Protein AF-A0A2C9L648-F1 (afdb_monomer)

Structure (mmCIF, N/CA/C/O backbone):
data_AF-A0A2C9L648-F1
#
_entry.id   AF-A0A2C9L648-F1
#
loop_
_atom_site.group_PDB
_atom_site.id
_atom_site.type_symbol
_atom_site.label_atom_id
_atom_site.label_alt_id
_atom_site.label_comp_id
_atom_site.label_asym_id
_atom_site.label_entity_id
_atom_site.label_seq_id
_atom_site.pdbx_PDB_ins_code
_atom_site.Cartn_x
_atom_site.Cartn_y
_atom_site.Cartn_z
_atom_site.occupancy
_atom_site.B_iso_or_equiv
_atom_site.auth_seq_id
_atom_site.auth_comp_id
_atom_site.auth_asym_id
_atom_site.auth_atom_id
_atom_site.pdbx_PDB_model_num
ATOM 1 N N . MET A 1 1 ? 19.829 -19.712 -84.741 1.00 45.19 1 MET A N 1
ATOM 2 C CA . MET A 1 1 ? 20.914 -19.852 -83.742 1.00 45.19 1 MET A CA 1
ATOM 3 C C . MET A 1 1 ? 21.624 -18.508 -83.690 1.00 45.19 1 MET A C 1
ATOM 5 O O . MET A 1 1 ? 22.022 -18.061 -84.748 1.00 45.19 1 MET A O 1
ATOM 9 N N . GLN A 1 2 ? 21.731 -17.742 -82.611 1.00 42.53 2 GLN A N 1
ATOM 10 C CA . GLN A 1 2 ? 21.481 -17.900 -81.177 1.00 42.53 2 GLN A CA 1
ATOM 11 C C . GLN A 1 2 ? 20.857 -16.575 -80.695 1.00 42.53 2 GLN A C 1
ATOM 13 O O . GLN A 1 2 ? 21.211 -15.516 -81.214 1.00 42.53 2 GLN A O 1
ATOM 18 N N . TYR A 1 3 ? 19.920 -16.608 -79.748 1.00 52.19 3 TYR A N 1
ATOM 19 C CA . TYR A 1 3 ? 19.397 -15.376 -79.155 1.00 52.19 3 TYR A CA 1
ATOM 20 C C . TYR A 1 3 ? 20.421 -14.853 -78.137 1.00 52.19 3 TYR A C 1
ATOM 22 O O . TYR A 1 3 ? 20.869 -15.597 -77.266 1.00 52.19 3 TYR A O 1
ATOM 30 N N . LYS A 1 4 ? 20.838 -13.587 -78.269 1.00 56.34 4 LYS A N 1
ATOM 31 C CA . LYS A 1 4 ? 21.682 -12.921 -77.270 1.00 56.34 4 LYS A CA 1
ATOM 32 C C . LYS A 1 4 ? 20.805 -12.580 -76.072 1.00 56.34 4 LYS A C 1
ATOM 34 O O . LYS A 1 4 ? 19.940 -11.714 -76.170 1.00 56.34 4 LYS A O 1
ATOM 39 N N . ILE A 1 5 ? 21.026 -13.268 -74.960 1.00 62.44 5 ILE A N 1
ATOM 40 C CA . ILE A 1 5 ? 20.463 -12.884 -73.668 1.00 62.44 5 ILE A CA 1
ATOM 41 C C . ILE A 1 5 ? 21.224 -11.630 -73.238 1.00 62.44 5 ILE A C 1
ATOM 43 O O . ILE A 1 5 ? 22.351 -11.717 -72.762 1.00 62.44 5 ILE A O 1
ATOM 47 N N . VAL A 1 6 ? 20.639 -10.457 -73.477 1.00 60.38 6 VAL A N 1
ATOM 48 C CA . VAL A 1 6 ? 21.091 -9.201 -72.869 1.00 60.38 6 VAL A CA 1
ATOM 49 C C . VAL A 1 6 ? 20.413 -9.119 -71.508 1.00 60.38 6 VAL A C 1
ATOM 51 O O . VAL A 1 6 ? 19.406 -8.445 -71.327 1.00 60.38 6 VAL A O 1
ATOM 54 N N . GLY A 1 7 ? 20.912 -9.933 -70.587 1.00 60.41 7 GLY A N 1
ATOM 55 C CA . GLY A 1 7 ? 20.688 -9.773 -69.163 1.00 60.41 7 GLY A CA 1
ATOM 56 C C . GLY A 1 7 ? 22.034 -9.394 -68.587 1.00 60.41 7 GLY A C 1
ATOM 57 O O . GLY A 1 7 ? 22.975 -10.177 -68.697 1.00 60.41 7 GLY A O 1
ATOM 58 N N . ASP A 1 8 ? 22.131 -8.176 -68.075 1.00 55.84 8 ASP A N 1
ATOM 59 C CA . ASP A 1 8 ? 23.289 -7.701 -67.336 1.00 55.84 8 ASP A CA 1
ATOM 60 C C . ASP A 1 8 ? 23.486 -8.618 -66.118 1.00 55.84 8 ASP A C 1
ATOM 62 O O . ASP A 1 8 ? 22.745 -8.545 -65.138 1.00 55.84 8 ASP A O 1
ATOM 66 N N . LEU A 1 9 ? 24.408 -9.579 -66.235 1.00 55.53 9 LEU A N 1
ATOM 67 C CA . LEU A 1 9 ? 24.751 -10.512 -65.158 1.00 55.53 9 LEU A CA 1
ATOM 68 C C . LEU A 1 9 ? 25.479 -9.805 -64.003 1.00 55.53 9 LEU A C 1
ATOM 70 O O . LEU A 1 9 ? 25.603 -10.397 -62.933 1.00 55.53 9 LEU A O 1
ATOM 74 N N . ASP A 1 10 ? 25.890 -8.547 -64.190 1.00 50.50 10 ASP A N 1
ATOM 75 C CA . ASP A 1 10 ? 26.553 -7.738 -63.165 1.00 50.50 10 ASP A CA 1
ATOM 76 C C . ASP A 1 10 ? 25.562 -7.076 -62.190 1.00 50.50 10 ASP A C 1
ATOM 78 O O . ASP A 1 10 ? 25.972 -6.460 -61.209 1.00 50.50 10 ASP A O 1
ATOM 82 N N . ALA A 1 11 ? 24.252 -7.255 -62.401 1.00 51.22 11 ALA A N 1
ATOM 83 C CA . ALA A 1 11 ? 23.207 -6.849 -61.461 1.00 51.22 11 ALA A CA 1
ATOM 84 C C . ALA A 1 11 ? 22.718 -7.999 -60.563 1.00 51.22 11 ALA A C 1
ATOM 86 O O . ALA A 1 11 ? 21.668 -7.880 -59.924 1.00 51.22 11 ALA A O 1
ATOM 87 N N . LEU A 1 12 ? 23.439 -9.129 -60.503 1.00 58.22 12 LEU A N 1
ATOM 88 C CA . LEU A 1 12 ? 23.219 -10.066 -59.408 1.00 58.22 12 LEU A CA 1
ATOM 89 C C . LEU A 1 12 ? 23.712 -9.368 -58.141 1.00 58.22 12 LEU A C 1
ATOM 91 O O . LEU A 1 12 ? 24.908 -9.137 -57.993 1.00 58.22 12 LEU A O 1
ATOM 95 N N . ASP A 1 13 ? 22.765 -8.996 -57.286 1.00 62.22 13 ASP A N 1
ATOM 96 C CA . ASP A 1 13 ? 22.934 -8.373 -55.973 1.00 62.22 13 ASP A CA 1
ATOM 97 C C . ASP A 1 13 ? 23.821 -9.251 -55.067 1.00 62.22 13 ASP A C 1
ATOM 99 O O . ASP A 1 13 ? 23.363 -9.975 -54.187 1.00 62.22 13 ASP A O 1
ATOM 103 N N . TYR A 1 14 ? 25.121 -9.252 -55.357 1.00 59.81 14 TYR A N 1
ATOM 104 C CA . TYR A 1 14 ? 26.193 -9.909 -54.621 1.00 59.81 14 TYR A CA 1
ATOM 105 C C . TYR A 1 14 ? 26.720 -8.920 -53.582 1.00 59.81 14 TYR A C 1
ATOM 107 O O . TYR A 1 14 ? 27.920 -8.687 -53.457 1.00 59.81 14 TYR A O 1
ATOM 115 N N . THR A 1 15 ? 25.818 -8.326 -52.800 1.00 62.84 15 THR A N 1
ATOM 116 C CA . THR A 1 15 ? 26.234 -7.923 -51.459 1.00 62.84 15 THR A CA 1
ATOM 117 C C . THR A 1 15 ? 26.693 -9.211 -50.765 1.00 62.84 15 THR A C 1
ATOM 119 O O . THR A 1 15 ? 25.945 -10.196 -50.748 1.00 62.84 15 THR A O 1
ATOM 122 N N . PRO A 1 16 ? 27.951 -9.305 -50.289 1.00 80.50 16 PRO A N 1
ATOM 123 C CA . PRO A 1 16 ? 28.426 -10.525 -49.662 1.00 80.50 16 PRO A CA 1
ATOM 124 C C . PRO A 1 16 ? 27.475 -10.858 -48.517 1.00 80.50 16 PRO A C 1
ATOM 126 O O . PRO A 1 16 ? 27.257 -10.042 -47.626 1.00 80.50 16 PRO A O 1
ATOM 129 N N . VAL A 1 17 ? 26.890 -12.057 -48.541 1.00 76.19 17 VAL A N 1
ATOM 130 C CA . VAL A 1 17 ? 25.938 -12.535 -47.521 1.00 76.19 17 VAL A CA 1
ATOM 131 C C . VAL A 1 17 ? 26.492 -12.339 -46.103 1.00 76.19 17 VAL A C 1
ATOM 133 O O . VAL A 1 17 ? 25.737 -12.123 -45.156 1.00 76.19 17 VAL A O 1
ATOM 136 N N . GLU A 1 18 ? 27.818 -12.333 -45.967 1.00 78.81 18 GLU A N 1
ATOM 137 C CA . GLU A 1 18 ? 28.503 -12.072 -44.708 1.00 78.81 18 GLU A CA 1
ATOM 138 C C . GLU A 1 18 ? 28.477 -10.611 -44.252 1.00 78.81 18 GLU A C 1
ATOM 140 O O . GLU A 1 18 ? 28.406 -10.378 -43.050 1.00 78.81 18 GLU A O 1
ATOM 145 N N . GLU A 1 19 ? 28.443 -9.631 -45.155 1.00 81.75 19 GLU A N 1
ATOM 146 C CA . GLU A 1 19 ? 28.251 -8.219 -44.797 1.00 81.75 19 GLU A CA 1
ATOM 147 C C . GLU A 1 19 ? 26.819 -7.969 -44.307 1.00 81.75 19 GLU A C 1
ATOM 149 O O . GLU A 1 19 ? 26.620 -7.375 -43.247 1.00 81.75 19 GLU A O 1
ATOM 154 N N . MET A 1 20 ? 25.816 -8.511 -45.009 1.00 81.12 20 MET A N 1
ATOM 155 C CA . MET A 1 20 ? 24.406 -8.452 -44.590 1.00 81.12 20 MET A CA 1
ATOM 156 C C . MET A 1 20 ? 24.191 -9.133 -43.234 1.00 81.12 20 MET A C 1
ATOM 158 O O . MET A 1 20 ? 23.509 -8.607 -42.351 1.00 81.12 20 MET A O 1
ATOM 162 N N . ARG A 1 21 ? 24.819 -10.296 -43.030 1.00 81.69 21 ARG A N 1
ATOM 163 C CA . ARG A 1 21 ? 24.786 -11.014 -41.756 1.00 81.69 21 ARG A CA 1
ATOM 164 C C 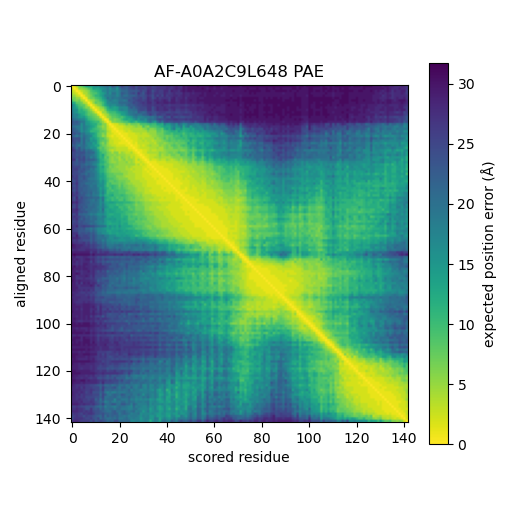. ARG A 1 21 ? 25.476 -10.229 -40.642 1.00 81.69 21 ARG A C 1
ATOM 166 O O . ARG A 1 21 ? 24.950 -10.200 -39.533 1.00 81.69 21 ARG A O 1
ATOM 173 N N . GLN A 1 22 ? 26.615 -9.591 -40.903 1.00 85.44 22 GLN A N 1
ATOM 174 C CA . GLN A 1 22 ? 27.298 -8.752 -39.913 1.00 85.44 22 GLN A CA 1
ATOM 175 C C . GLN A 1 22 ? 26.467 -7.523 -39.536 1.00 85.44 22 GLN A C 1
ATOM 177 O O . GLN A 1 22 ? 26.338 -7.232 -38.348 1.00 85.44 22 GLN A O 1
ATOM 182 N N . ALA A 1 23 ? 25.842 -6.858 -40.510 1.00 84.38 23 ALA A N 1
ATOM 183 C CA . ALA A 1 23 ? 24.945 -5.732 -40.261 1.00 84.38 23 ALA A CA 1
ATOM 184 C C . ALA A 1 23 ? 23.727 -6.146 -39.415 1.00 84.38 23 ALA A C 1
ATOM 186 O O . ALA A 1 23 ? 23.411 -5.491 -38.421 1.00 84.38 23 ALA A O 1
ATOM 187 N N . ALA A 1 24 ? 23.096 -7.280 -39.742 1.00 86.44 24 ALA A N 1
ATOM 188 C CA . ALA A 1 24 ? 21.974 -7.817 -38.974 1.00 86.44 24 ALA A CA 1
ATOM 189 C C . ALA A 1 24 ? 22.381 -8.225 -37.546 1.00 86.44 24 ALA A C 1
ATOM 191 O O . ALA A 1 24 ? 21.671 -7.924 -36.587 1.00 86.44 24 ALA A O 1
ATOM 192 N N . ILE A 1 25 ? 23.538 -8.877 -37.382 1.00 86.62 25 ILE A N 1
ATOM 193 C CA . ILE A 1 25 ? 24.070 -9.243 -36.061 1.00 86.62 25 ILE A CA 1
ATOM 194 C C . ILE A 1 25 ? 24.357 -7.992 -35.232 1.00 86.62 25 ILE A C 1
ATOM 196 O O . ILE A 1 25 ? 24.041 -7.987 -34.048 1.00 86.62 25 ILE A O 1
ATOM 200 N N . HIS A 1 26 ? 24.907 -6.942 -35.843 1.00 86.00 26 HIS A N 1
ATOM 201 C CA . HIS A 1 26 ? 25.213 -5.687 -35.161 1.00 86.00 26 HIS A CA 1
ATOM 202 C C . HIS A 1 26 ? 23.946 -4.961 -34.677 1.00 86.00 26 HIS A C 1
ATOM 204 O O . HIS A 1 26 ? 23.892 -4.467 -33.549 1.00 86.00 26 HIS A O 1
ATOM 210 N N . GLU A 1 27 ? 22.892 -4.923 -35.497 1.00 82.75 27 GLU A N 1
ATOM 211 C CA . GLU A 1 27 ? 21.615 -4.326 -35.090 1.00 82.75 27 GLU A CA 1
ATOM 212 C C . GLU A 1 27 ? 20.949 -5.127 -33.958 1.00 82.75 27 GLU A C 1
ATOM 214 O O . GLU A 1 27 ? 20.426 -4.556 -32.997 1.00 82.75 27 GLU A O 1
ATOM 219 N N . VAL A 1 28 ? 21.003 -6.460 -34.036 1.00 86.44 28 VAL A N 1
ATOM 220 C CA . VAL A 1 28 ? 20.479 -7.339 -32.984 1.00 86.44 28 VAL A CA 1
ATOM 221 C C . VAL A 1 28 ? 21.304 -7.210 -31.702 1.00 86.44 28 VAL A C 1
ATOM 223 O O . VAL A 1 28 ? 20.714 -7.129 -30.624 1.00 86.44 28 VAL A O 1
ATOM 226 N N . SER A 1 29 ? 22.638 -7.131 -31.787 1.00 80.75 29 SER A N 1
ATOM 227 C CA . SER A 1 29 ? 23.506 -7.027 -30.610 1.00 80.75 29 SER A CA 1
ATOM 228 C C . SER A 1 29 ? 23.256 -5.739 -29.831 1.00 80.75 29 SER A C 1
ATOM 230 O O . SER A 1 29 ? 23.065 -5.798 -28.617 1.00 80.75 29 SER A O 1
ATOM 232 N N . ALA A 1 30 ? 23.134 -4.605 -30.529 1.00 79.81 30 ALA A N 1
ATOM 233 C CA . ALA A 1 30 ? 22.840 -3.315 -29.906 1.00 79.81 30 ALA A CA 1
ATOM 234 C C . ALA A 1 30 ? 21.525 -3.348 -29.104 1.00 79.81 30 ALA A C 1
ATOM 236 O O . ALA A 1 30 ? 21.485 -2.939 -27.942 1.00 79.81 30 ALA A O 1
ATOM 237 N N . LYS A 1 31 ? 20.462 -3.931 -29.676 1.00 80.94 31 LYS A N 1
ATOM 238 C CA . LYS A 1 31 ? 19.171 -4.101 -28.987 1.00 80.94 31 LYS A CA 1
ATOM 239 C C . LYS A 1 31 ? 19.267 -5.083 -27.813 1.00 80.94 31 LYS A C 1
ATOM 241 O O . LYS A 1 31 ? 18.619 -4.884 -26.787 1.00 80.94 31 LYS A O 1
ATOM 246 N N . THR A 1 32 ? 20.073 -6.141 -27.920 1.00 85.00 32 THR A N 1
ATOM 247 C CA . THR A 1 32 ? 20.249 -7.096 -26.812 1.00 85.00 32 THR A CA 1
ATOM 248 C C . THR A 1 32 ? 21.059 -6.542 -25.643 1.00 85.00 32 THR A C 1
ATOM 250 O O . THR A 1 32 ? 20.768 -6.895 -24.499 1.00 85.00 32 THR A O 1
ATOM 253 N N . ASP A 1 33 ? 22.039 -5.674 -25.892 1.00 84.00 33 ASP A N 1
ATOM 254 C CA . ASP A 1 33 ? 22.864 -5.069 -24.839 1.00 84.00 33 ASP A CA 1
ATOM 255 C C . ASP A 1 33 ? 22.061 -4.078 -23.997 1.00 84.00 33 ASP A C 1
ATOM 257 O O . ASP A 1 33 ? 22.127 -4.094 -22.765 1.00 84.00 33 ASP A O 1
ATOM 261 N N . LEU A 1 34 ? 21.207 -3.305 -24.660 1.00 78.38 34 LEU A N 1
ATOM 262 C CA . LEU A 1 34 ? 20.205 -2.448 -24.044 1.00 78.38 34 LEU A CA 1
ATOM 263 C C . LEU A 1 34 ? 19.274 -3.256 -23.128 1.00 78.38 34 LEU A C 1
ATOM 265 O O . LEU A 1 34 ? 19.151 -2.968 -21.935 1.00 78.38 34 LEU A O 1
ATOM 269 N N . LEU A 1 35 ? 18.679 -4.340 -23.639 1.00 79.12 35 LEU A N 1
ATOM 270 C CA . LEU A 1 35 ? 17.812 -5.204 -22.832 1.00 79.12 35 LEU A CA 1
ATOM 271 C C . LEU A 1 35 ? 18.551 -5.777 -21.616 1.00 79.12 35 LEU A C 1
ATOM 273 O O . LEU A 1 35 ? 17.999 -5.800 -20.515 1.00 79.12 35 LEU A O 1
ATOM 277 N N . ARG A 1 36 ? 19.808 -6.204 -21.777 1.00 82.44 36 ARG A N 1
ATOM 278 C CA . ARG A 1 36 ? 20.640 -6.687 -20.662 1.00 82.44 36 ARG A CA 1
ATOM 279 C C . ARG A 1 36 ? 20.866 -5.607 -19.608 1.00 82.44 36 ARG A C 1
ATOM 281 O O . ARG A 1 36 ? 20.768 -5.901 -18.415 1.00 82.44 36 ARG A O 1
ATOM 288 N N . PHE A 1 37 ? 21.130 -4.372 -20.026 1.00 81.62 37 PHE A N 1
ATOM 289 C CA . PHE A 1 37 ? 21.279 -3.238 -19.121 1.00 81.62 37 PHE A CA 1
ATOM 290 C C . PHE A 1 37 ? 19.984 -2.960 -18.343 1.00 81.62 37 PHE A C 1
ATOM 292 O O . PHE A 1 37 ? 20.018 -2.864 -17.114 1.00 81.62 37 PHE A O 1
ATOM 299 N N . LEU A 1 38 ? 18.829 -2.946 -19.016 1.00 73.94 38 LEU A N 1
ATOM 300 C CA . LEU A 1 38 ? 17.525 -2.764 -18.368 1.00 73.94 38 LEU A CA 1
ATOM 301 C C . LEU A 1 38 ? 17.213 -3.868 -17.360 1.00 73.94 38 LEU A C 1
ATOM 303 O O . LEU A 1 38 ? 16.809 -3.580 -16.233 1.00 73.94 38 LEU A O 1
ATOM 307 N N . PHE A 1 39 ? 17.429 -5.131 -17.730 1.00 79.00 39 PHE A N 1
ATOM 308 C CA . PHE A 1 39 ? 17.227 -6.256 -16.817 1.00 79.00 39 PHE A CA 1
ATOM 309 C C . PHE A 1 39 ? 18.134 -6.161 -15.585 1.00 79.00 39 PHE A C 1
ATOM 311 O O . PHE A 1 39 ? 17.676 -6.427 -14.472 1.00 79.00 39 PHE A O 1
ATOM 318 N N . SER A 1 40 ? 19.385 -5.728 -15.761 1.00 77.06 40 SER A N 1
ATOM 319 C CA . SER A 1 40 ? 20.320 -5.489 -14.656 1.00 77.06 40 SER A CA 1
ATOM 320 C C . SER A 1 40 ? 19.816 -4.390 -13.711 1.00 77.06 40 SER A C 1
ATOM 322 O O . SER A 1 40 ? 19.744 -4.593 -12.495 1.00 77.06 40 SER A O 1
ATOM 324 N N . LEU A 1 41 ? 19.356 -3.260 -14.262 1.00 77.19 41 LEU A N 1
ATOM 325 C CA . LEU A 1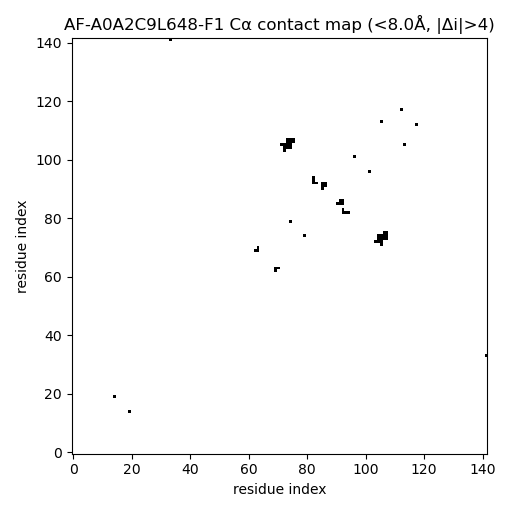 41 ? 18.770 -2.175 -13.473 1.00 77.19 41 LEU A CA 1
ATOM 326 C C . LEU A 1 41 ? 17.522 -2.631 -12.713 1.00 77.19 41 LEU A C 1
ATOM 328 O O . LEU A 1 41 ? 17.401 -2.374 -11.514 1.00 77.19 41 LEU A O 1
ATOM 332 N N . VAL A 1 42 ? 16.607 -3.342 -13.375 1.00 74.81 42 VAL A N 1
ATOM 333 C CA . VAL A 1 42 ? 15.389 -3.869 -12.747 1.00 74.81 42 VAL A CA 1
ATOM 334 C C . VAL A 1 42 ? 15.733 -4.837 -11.615 1.00 74.81 42 VAL A C 1
ATOM 336 O O . VAL A 1 42 ? 15.148 -4.730 -10.536 1.00 74.81 42 VAL A O 1
ATOM 339 N N . ALA A 1 43 ? 16.702 -5.735 -11.809 1.00 78.31 43 ALA A N 1
ATOM 340 C CA . ALA A 1 43 ? 17.141 -6.670 -10.775 1.00 78.31 43 ALA A CA 1
ATOM 341 C C . ALA A 1 43 ? 17.711 -5.944 -9.542 1.00 78.31 43 ALA A C 1
ATOM 343 O O . ALA A 1 43 ? 17.365 -6.270 -8.399 1.00 78.31 43 ALA A O 1
ATOM 344 N N . GLN A 1 44 ? 18.522 -4.906 -9.753 1.00 77.88 44 GLN A N 1
ATOM 345 C CA . GLN A 1 44 ? 19.090 -4.108 -8.667 1.00 77.88 44 GLN A CA 1
ATOM 346 C C . GLN A 1 44 ? 17.994 -3.344 -7.909 1.00 77.88 44 GLN A C 1
ATOM 348 O O . GLN A 1 44 ? 17.909 -3.396 -6.681 1.00 77.88 44 GLN A O 1
ATOM 353 N N . ILE A 1 45 ? 17.083 -2.713 -8.646 1.00 75.81 45 ILE A N 1
ATOM 354 C CA . ILE A 1 45 ? 15.910 -2.003 -8.128 1.00 75.81 45 ILE A CA 1
ATOM 355 C C . ILE A 1 45 ? 15.002 -2.937 -7.309 1.00 75.81 45 ILE A C 1
ATOM 357 O O . ILE A 1 45 ? 14.515 -2.546 -6.243 1.00 75.81 45 ILE A O 1
ATOM 361 N N . LEU A 1 46 ? 14.772 -4.163 -7.784 1.00 71.56 46 LEU A N 1
ATOM 362 C CA . LEU A 1 46 ? 13.964 -5.175 -7.104 1.00 71.56 46 LEU A CA 1
ATOM 363 C C . LEU A 1 46 ? 14.611 -5.615 -5.787 1.00 71.56 46 LEU A C 1
ATOM 365 O O . LEU A 1 46 ? 13.919 -5.735 -4.778 1.00 71.56 46 LEU A O 1
ATOM 369 N N . THR A 1 47 ? 15.935 -5.764 -5.771 1.00 78.81 47 THR A N 1
ATOM 370 C CA . THR A 1 47 ? 16.695 -6.113 -4.561 1.00 78.81 47 THR A CA 1
ATOM 371 C C . THR A 1 47 ? 16.515 -5.058 -3.464 1.00 78.81 47 THR A C 1
ATOM 373 O O . THR A 1 47 ? 16.230 -5.389 -2.314 1.00 78.81 47 THR A O 1
ATOM 376 N N . PHE A 1 48 ? 16.578 -3.769 -3.810 1.00 75.88 48 PHE A N 1
ATOM 377 C CA . PHE A 1 48 ? 16.310 -2.698 -2.843 1.00 75.88 48 PHE A CA 1
ATOM 378 C C . PHE A 1 48 ? 14.858 -2.689 -2.354 1.00 75.88 48 PHE A C 1
ATOM 380 O O . PHE A 1 48 ? 14.601 -2.454 -1.174 1.00 75.88 48 PHE A O 1
ATOM 387 N N . VAL A 1 49 ? 13.894 -2.961 -3.238 1.00 77.44 49 VAL A N 1
ATOM 388 C CA . VAL A 1 49 ? 12.468 -3.029 -2.867 1.00 77.44 49 VAL A CA 1
ATOM 389 C C . VAL A 1 49 ? 12.224 -4.153 -1.888 1.00 77.44 49 VAL A C 1
ATOM 391 O O . VAL A 1 49 ? 11.528 -3.940 -0.902 1.00 77.44 49 VAL A O 1
ATOM 394 N N . PHE A 1 50 ? 12.818 -5.318 -2.141 1.00 79.19 50 PHE A N 1
ATOM 395 C CA . PHE A 1 50 ? 12.745 -6.460 -1.248 1.00 79.19 50 PHE A CA 1
ATOM 396 C C . PHE A 1 50 ? 13.166 -6.046 0.167 1.00 79.19 50 PHE A C 1
ATOM 398 O O . PHE A 1 50 ? 12.372 -6.151 1.097 1.00 79.19 50 PHE A O 1
ATOM 405 N N . LEU A 1 51 ? 14.340 -5.429 0.326 1.00 83.31 51 LEU A N 1
ATOM 406 C CA . LEU A 1 51 ? 14.808 -4.957 1.635 1.00 83.31 51 LEU A CA 1
ATOM 407 C C . LEU A 1 51 ? 13.860 -3.934 2.287 1.00 83.31 51 LEU A C 1
ATOM 409 O O . LEU A 1 51 ? 13.594 -4.011 3.488 1.00 83.31 51 LEU A O 1
ATOM 413 N N . LEU A 1 52 ? 13.310 -2.995 1.511 1.00 76.75 52 LEU A N 1
ATOM 414 C CA . LEU A 1 52 ? 12.355 -2.007 2.022 1.00 76.75 52 LEU A CA 1
ATOM 415 C C . LEU A 1 52 ? 11.041 -2.641 2.487 1.00 76.75 52 LEU A C 1
ATOM 417 O O . LEU A 1 52 ? 10.499 -2.226 3.512 1.00 76.75 52 LEU A O 1
ATOM 421 N N . VAL A 1 53 ? 10.540 -3.644 1.764 1.00 80.38 53 VAL A N 1
ATOM 422 C CA . VAL A 1 53 ? 9.338 -4.394 2.146 1.00 80.38 53 VAL A CA 1
ATOM 423 C C . VAL A 1 53 ? 9.576 -5.125 3.463 1.00 80.38 53 VAL A C 1
ATOM 425 O O . VAL A 1 53 ? 8.763 -4.993 4.375 1.00 80.38 53 VAL A O 1
ATOM 428 N N . PHE A 1 54 ? 10.712 -5.812 3.611 1.00 84.56 54 PHE A N 1
ATOM 429 C CA . PHE A 1 54 ? 11.068 -6.490 4.861 1.00 84.56 54 PHE A CA 1
ATOM 430 C C . PHE A 1 54 ? 11.181 -5.519 6.036 1.00 84.56 54 PHE A C 1
ATOM 432 O O . PHE A 1 54 ? 10.615 -5.771 7.100 1.00 84.56 54 PHE A O 1
ATOM 439 N N . LYS A 1 55 ? 11.838 -4.371 5.837 1.00 85.31 55 LYS A N 1
ATOM 440 C CA . LYS A 1 55 ? 11.910 -3.323 6.861 1.00 85.31 55 LYS A CA 1
ATOM 441 C C . LYS A 1 55 ? 10.517 -2.818 7.243 1.00 85.31 55 LYS A C 1
ATOM 443 O O . LYS A 1 55 ? 10.214 -2.696 8.425 1.00 85.31 55 LYS A O 1
ATOM 448 N N . SER A 1 56 ? 9.664 -2.546 6.257 1.00 79.31 56 SER A N 1
ATOM 449 C CA . SER A 1 56 ? 8.297 -2.079 6.499 1.00 79.31 56 SER A CA 1
ATOM 450 C C . SER A 1 56 ? 7.465 -3.114 7.255 1.00 79.31 56 SER A C 1
ATOM 452 O O . SER A 1 56 ? 6.713 -2.747 8.155 1.00 79.31 56 SER A O 1
ATOM 454 N N . ALA A 1 57 ? 7.602 -4.397 6.914 1.00 82.31 57 ALA A N 1
ATOM 455 C CA . ALA A 1 57 ? 6.915 -5.488 7.595 1.00 82.31 57 ALA A CA 1
ATOM 456 C C . ALA A 1 57 ? 7.373 -5.617 9.055 1.00 82.31 57 ALA A C 1
ATOM 458 O O . ALA A 1 57 ? 6.540 -5.741 9.951 1.00 82.31 57 ALA A O 1
ATOM 459 N N . TYR A 1 58 ? 8.681 -5.515 9.307 1.00 91.06 58 TYR A N 1
ATOM 460 C CA . TYR A 1 58 ? 9.231 -5.515 10.661 1.00 91.06 58 TYR A CA 1
ATOM 461 C C . TYR A 1 58 ? 8.731 -4.323 11.486 1.00 91.06 58 TYR A C 1
ATOM 463 O O . TYR A 1 58 ? 8.251 -4.500 12.604 1.00 91.06 58 TYR A O 1
ATOM 471 N N . ASP A 1 59 ? 8.783 -3.113 10.922 1.00 85.88 59 ASP A N 1
ATOM 472 C CA . ASP A 1 59 ? 8.311 -1.900 11.594 1.00 85.88 59 ASP A CA 1
ATOM 473 C C . ASP A 1 59 ? 6.806 -1.979 11.907 1.00 85.88 59 ASP A C 1
ATOM 475 O O . ASP A 1 59 ? 6.379 -1.558 12.984 1.00 85.88 59 ASP A O 1
ATOM 479 N N . TYR A 1 60 ? 6.003 -2.537 10.994 1.00 84.44 60 TYR A N 1
ATOM 480 C CA . TYR A 1 60 ? 4.576 -2.782 11.213 1.00 84.44 60 TYR A CA 1
ATOM 481 C C . TYR A 1 60 ? 4.346 -3.792 12.340 1.00 84.44 60 TYR A C 1
ATOM 483 O O . TYR A 1 60 ? 3.597 -3.508 13.271 1.00 84.44 60 TYR A O 1
ATOM 491 N N . ASN A 1 61 ? 5.023 -4.944 12.300 1.00 86.06 61 ASN A N 1
ATOM 492 C CA . ASN A 1 61 ? 4.879 -5.983 13.317 1.00 86.06 61 ASN A CA 1
ATOM 493 C C . ASN A 1 61 ? 5.293 -5.482 14.707 1.00 86.06 61 ASN A C 1
ATOM 495 O O . ASN A 1 61 ? 4.575 -5.693 15.681 1.00 86.06 61 ASN A O 1
ATOM 499 N N . LYS A 1 62 ? 6.403 -4.740 14.792 1.00 89.06 62 LYS A N 1
ATOM 500 C CA . LYS A 1 62 ? 6.840 -4.119 16.041 1.00 89.06 62 LYS A CA 1
ATOM 501 C C . LYS A 1 62 ? 5.754 -3.208 16.605 1.00 89.06 62 LYS A C 1
ATOM 503 O O . LYS A 1 62 ? 5.398 -3.354 17.768 1.00 89.06 62 LYS A O 1
ATOM 508 N N . LYS A 1 63 ? 5.202 -2.307 15.787 1.00 82.19 63 LYS A N 1
ATOM 509 C CA . LYS A 1 63 ? 4.136 -1.397 16.226 1.00 82.19 63 LYS A CA 1
ATOM 510 C C . LYS A 1 63 ? 2.876 -2.144 16.656 1.00 82.19 63 LYS A C 1
ATOM 512 O O . LYS A 1 63 ? 2.325 -1.803 17.693 1.00 82.19 63 LYS A O 1
ATOM 517 N N . TYR A 1 64 ? 2.494 -3.193 15.930 1.00 80.44 64 TYR A N 1
ATOM 518 C CA . TYR A 1 64 ? 1.368 -4.061 16.279 1.00 80.44 64 TYR A CA 1
ATOM 519 C C . TYR A 1 64 ? 1.516 -4.691 17.669 1.00 80.44 64 TYR A C 1
ATOM 521 O O . TYR A 1 64 ? 0.535 -4.825 18.394 1.00 80.44 64 TYR A O 1
ATOM 529 N N . LEU A 1 65 ? 2.737 -5.065 18.057 1.00 84.31 65 LEU A N 1
ATOM 530 C CA . LEU A 1 65 ? 3.005 -5.675 19.360 1.00 84.31 65 LEU A CA 1
ATOM 531 C C . LEU A 1 65 ? 3.196 -4.652 20.488 1.00 84.31 65 LEU A C 1
ATOM 533 O O . LEU A 1 65 ? 2.926 -4.971 21.643 1.00 84.31 65 LEU A O 1
ATOM 537 N N . THR A 1 66 ? 3.688 -3.448 20.185 1.00 87.06 66 THR A N 1
ATOM 538 C CA . THR A 1 66 ? 4.036 -2.451 21.213 1.00 87.06 66 THR A CA 1
ATOM 539 C C . THR A 1 66 ? 2.955 -1.409 21.471 1.00 87.06 66 THR A C 1
ATOM 541 O O . THR A 1 66 ? 2.907 -0.855 22.566 1.00 87.06 66 THR A O 1
ATOM 544 N N . ASP A 1 67 ? 2.125 -1.093 20.478 1.00 83.06 67 ASP A N 1
ATOM 545 C CA . ASP A 1 67 ? 1.121 -0.036 20.573 1.00 83.06 67 ASP A CA 1
ATOM 546 C C . ASP A 1 67 ? -0.290 -0.636 20.526 1.00 83.06 67 ASP A C 1
ATOM 548 O O . ASP A 1 67 ? -0.769 -1.107 19.499 1.00 83.06 67 ASP A O 1
ATOM 552 N N . LEU A 1 68 ? -0.972 -0.591 21.672 1.00 71.94 68 LEU A N 1
ATOM 553 C CA . LEU A 1 68 ? -2.347 -1.070 21.839 1.00 71.94 68 LEU A CA 1
ATOM 554 C C . LEU A 1 68 ? -3.362 -0.311 20.968 1.00 71.94 68 LEU A C 1
ATOM 556 O O . LEU A 1 68 ? -4.434 -0.840 20.685 1.00 71.94 68 LEU A O 1
ATOM 560 N N . ASN A 1 69 ? -3.050 0.920 20.553 1.00 71.81 69 ASN A N 1
ATOM 561 C CA . ASN A 1 69 ? -3.898 1.714 19.664 1.00 71.81 69 ASN A CA 1
ATOM 562 C C . ASN A 1 69 ? -3.547 1.532 18.180 1.00 71.81 69 ASN A C 1
ATOM 564 O O . ASN A 1 69 ? -4.186 2.155 17.330 1.00 71.81 69 ASN A O 1
ATOM 568 N N . PHE A 1 70 ? -2.556 0.702 17.851 1.00 65.62 70 PHE A N 1
ATOM 569 C CA . PHE A 1 70 ? -2.107 0.488 16.482 1.00 65.62 70 PHE A CA 1
ATOM 570 C C . PHE A 1 70 ? -3.089 -0.395 15.707 1.00 65.62 70 PHE A C 1
ATOM 572 O O . PHE A 1 70 ? -3.210 -1.578 16.002 1.00 65.62 70 PHE A O 1
ATOM 579 N N . ASP A 1 71 ? -3.802 0.204 14.745 1.00 65.50 71 ASP A N 1
ATOM 580 C CA . ASP A 1 71 ? -4.638 -0.399 13.678 1.00 65.50 71 ASP A CA 1
ATOM 581 C C . ASP A 1 71 ? -5.603 -1.551 14.063 1.00 65.50 71 ASP A C 1
ATOM 583 O O . ASP A 1 71 ? -6.151 -2.233 13.203 1.00 65.50 71 ASP A O 1
ATOM 587 N N . ASN A 1 72 ? -5.860 -1.755 15.361 1.00 60.75 72 ASN A N 1
ATOM 588 C CA . ASN A 1 72 ? -6.562 -2.925 15.901 1.00 60.75 72 ASN A CA 1
ATOM 589 C C . ASN A 1 72 ? -7.831 -2.585 16.687 1.00 60.75 72 ASN A C 1
ATOM 591 O O . ASN A 1 72 ? -8.206 -3.275 17.637 1.00 60.75 72 ASN A O 1
ATOM 595 N N . LYS A 1 73 ? -8.530 -1.519 16.307 1.00 68.94 73 LYS A N 1
ATOM 596 C CA . LYS A 1 73 ? -9.819 -1.167 16.914 1.00 68.94 73 LYS A CA 1
ATOM 597 C C . LYS A 1 73 ? -10.956 -1.854 16.152 1.00 68.94 73 LYS A C 1
ATOM 599 O O . LYS A 1 73 ? -11.708 -1.207 15.427 1.00 68.94 73 LYS A O 1
ATOM 604 N N . TYR A 1 74 ? -11.067 -3.176 16.307 1.00 68.56 74 TYR A N 1
ATOM 605 C CA . TYR A 1 74 ? -12.105 -3.981 15.654 1.00 68.56 74 TYR A CA 1
ATOM 606 C C . TYR A 1 74 ? -13.302 -4.227 16.571 1.00 68.56 74 TYR A C 1
ATOM 608 O O . TYR A 1 74 ? -13.160 -4.728 17.687 1.00 68.56 74 TYR A O 1
ATOM 616 N N . ILE A 1 75 ? -14.5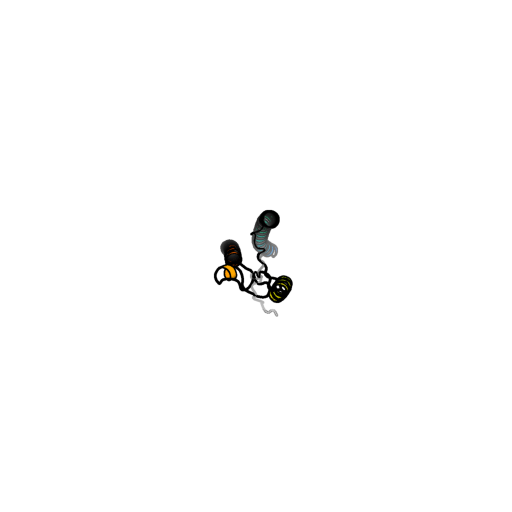07 -3.963 16.065 1.00 73.69 75 ILE A N 1
ATOM 617 C CA . ILE A 1 75 ? -15.754 -4.395 16.709 1.00 73.69 75 ILE A CA 1
ATOM 618 C C . ILE A 1 75 ? -16.218 -5.672 16.017 1.00 73.69 75 ILE A C 1
ATOM 620 O O . ILE A 1 75 ? -16.907 -5.636 14.999 1.00 73.69 75 ILE A O 1
ATOM 624 N N . THR A 1 76 ? -15.822 -6.816 16.567 1.00 79.94 76 THR A N 1
ATOM 625 C CA . THR A 1 76 ? -16.188 -8.127 16.021 1.00 79.94 76 THR A CA 1
ATOM 626 C C . THR A 1 76 ? -17.637 -8.507 16.366 1.00 79.94 76 THR A C 1
ATOM 628 O O . THR A 1 76 ? -18.204 -7.998 17.340 1.00 79.94 76 THR A O 1
ATOM 631 N N . PRO A 1 77 ? -18.262 -9.444 15.627 1.00 81.94 77 PRO A N 1
ATOM 632 C CA . PRO A 1 77 ? -19.579 -9.976 15.990 1.00 81.94 77 PRO A CA 1
ATOM 633 C C . PRO A 1 77 ? -19.608 -10.589 17.397 1.00 81.94 77 PRO A C 1
ATOM 635 O O . PRO A 1 77 ? -20.576 -10.405 18.133 1.00 81.94 77 PRO A O 1
ATOM 638 N N . TYR A 1 78 ? -18.519 -11.250 17.803 1.00 84.81 78 TYR A N 1
ATOM 639 C CA . TYR A 1 78 ? -18.363 -11.802 19.150 1.00 84.81 78 TYR A CA 1
ATOM 640 C C . TYR A 1 78 ? -18.432 -10.714 20.229 1.00 84.81 78 TYR A C 1
ATOM 642 O O . TYR A 1 78 ? -19.140 -10.867 21.224 1.00 84.81 78 TYR A O 1
ATOM 650 N N . TYR A 1 79 ? -17.772 -9.577 19.997 1.00 85.88 79 TYR A N 1
ATOM 651 C CA . TYR A 1 79 ? -17.854 -8.425 20.890 1.00 85.88 79 TYR A CA 1
ATOM 652 C C . TYR A 1 79 ? -19.292 -7.901 21.012 1.00 85.88 79 TYR A C 1
ATOM 654 O O . TYR A 1 79 ? -19.771 -7.682 22.123 1.00 85.88 79 TYR A O 1
ATOM 662 N N . ARG A 1 80 ? -20.016 -7.772 19.888 1.00 87.69 80 ARG A N 1
ATOM 663 C CA . ARG A 1 80 ? -21.431 -7.351 19.899 1.00 87.69 80 ARG A CA 1
ATOM 664 C C . ARG A 1 80 ? -22.311 -8.326 20.683 1.00 87.69 80 ARG A C 1
ATOM 666 O O . ARG A 1 80 ? -23.210 -7.888 21.391 1.00 87.69 80 ARG A O 1
ATOM 673 N N . HIS A 1 81 ? -22.039 -9.628 20.594 1.00 90.69 81 HIS A N 1
ATOM 674 C CA . HIS A 1 81 ? -22.770 -10.642 21.352 1.00 90.69 81 HIS A CA 1
ATOM 675 C C . HIS A 1 81 ? -22.544 -10.512 22.867 1.00 90.69 81 HIS A C 1
ATOM 677 O O . HIS A 1 81 ? -23.500 -10.556 23.642 1.00 90.69 81 HIS A O 1
ATOM 683 N N . ILE A 1 82 ? -21.296 -10.289 23.298 1.00 90.69 82 ILE A N 1
ATOM 684 C CA . ILE A 1 82 ? -20.981 -10.043 24.713 1.00 90.69 82 ILE A CA 1
ATOM 685 C C . ILE A 1 82 ? -21.656 -8.763 25.211 1.00 90.69 82 ILE A C 1
ATOM 687 O O . ILE A 1 82 ? -22.235 -8.775 26.298 1.00 90.69 82 ILE A O 1
ATOM 691 N N . ASP A 1 83 ? -21.587 -7.673 24.443 1.00 92.00 83 ASP A N 1
ATOM 692 C CA . ASP A 1 83 ? -22.175 -6.386 24.827 1.00 92.00 83 ASP A CA 1
ATOM 693 C C . ASP A 1 83 ? -23.708 -6.483 24.925 1.00 92.00 83 ASP A C 1
ATOM 695 O O . ASP A 1 83 ? -24.288 -6.017 25.902 1.00 92.00 83 ASP A O 1
ATOM 699 N N . ALA A 1 84 ? -24.356 -7.210 24.005 1.00 92.06 84 ALA A N 1
ATOM 700 C CA . ALA A 1 84 ? -25.792 -7.493 24.059 1.00 92.06 84 ALA A CA 1
ATOM 701 C C . ALA A 1 84 ? -26.189 -8.320 25.295 1.00 92.06 84 ALA A C 1
ATOM 703 O O . ALA A 1 84 ? -27.189 -8.017 25.945 1.00 92.06 84 ALA A O 1
ATOM 704 N N . ARG A 1 85 ? -25.393 -9.332 25.671 1.00 94.56 85 ARG A N 1
ATOM 705 C CA . ARG A 1 85 ? -25.626 -10.090 26.911 1.00 94.56 85 ARG A CA 1
ATOM 706 C C . ARG A 1 85 ? -25.495 -9.197 28.146 1.00 94.56 85 ARG A C 1
ATOM 708 O O . ARG A 1 85 ? -26.331 -9.263 29.037 1.00 94.56 85 ARG A O 1
ATOM 715 N N . ARG A 1 86 ? -24.478 -8.331 28.195 1.00 94.56 86 ARG A N 1
ATOM 716 C CA . ARG A 1 86 ? -24.287 -7.378 29.305 1.00 94.56 86 ARG A CA 1
ATOM 717 C C . ARG A 1 86 ? -25.414 -6.353 29.385 1.00 94.56 86 ARG A C 1
ATOM 719 O O . ARG A 1 86 ? -25.827 -6.024 30.490 1.00 94.56 86 ARG A O 1
ATOM 726 N N . HIS A 1 87 ? -25.921 -5.901 28.240 1.00 93.00 87 HIS A N 1
ATOM 727 C CA . HIS A 1 87 ? -27.097 -5.038 28.165 1.00 93.00 87 HIS A CA 1
ATOM 728 C C . HIS A 1 87 ? -28.321 -5.706 28.801 1.00 93.00 87 HIS A C 1
ATOM 730 O O . HIS A 1 87 ? -29.032 -5.080 29.577 1.00 93.00 87 HIS A O 1
ATOM 736 N N . ALA A 1 88 ? -28.553 -6.988 28.494 1.00 93.25 88 ALA A N 1
ATOM 737 C CA . ALA A 1 88 ? -29.655 -7.760 29.070 1.00 93.25 88 ALA A CA 1
ATOM 738 C C . ALA A 1 88 ? -29.517 -7.966 30.590 1.00 93.25 88 ALA A C 1
ATOM 740 O O . ALA A 1 88 ? -30.516 -8.105 31.283 1.00 93.25 88 ALA A O 1
ATOM 741 N N . GLU A 1 89 ? -28.288 -7.953 31.110 1.00 95.56 89 GLU A N 1
ATOM 742 C CA . GLU A 1 89 ? -27.977 -8.017 32.544 1.00 95.56 89 GLU A CA 1
ATOM 743 C C . GLU A 1 89 ? -27.945 -6.629 33.225 1.00 95.56 89 GLU A C 1
ATOM 745 O O . GLU A 1 89 ? -27.425 -6.516 34.334 1.00 95.56 89 GLU A O 1
ATOM 750 N N . GLU A 1 90 ? -28.420 -5.568 32.557 1.00 91.56 90 GLU A N 1
ATOM 751 C CA . G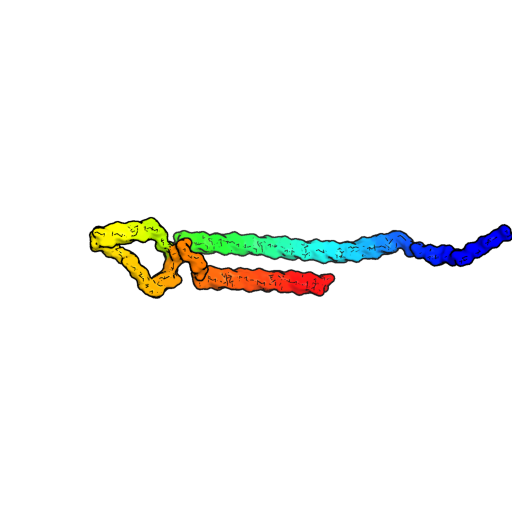LU A 1 90 ? -28.386 -4.167 33.027 1.00 91.56 90 GLU A CA 1
ATOM 752 C C . 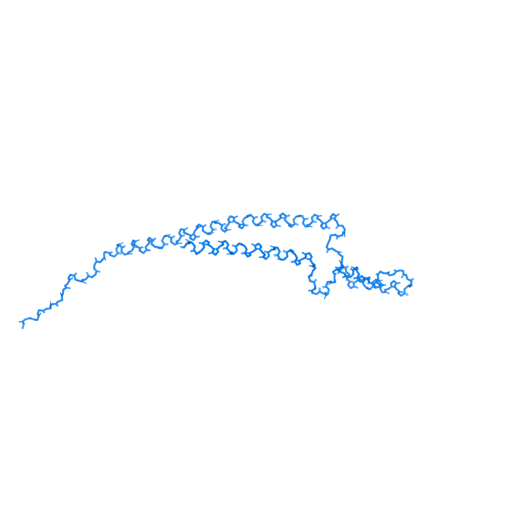GLU A 1 90 ? -26.980 -3.662 33.412 1.00 91.56 90 GLU A C 1
ATOM 754 O O . GLU A 1 90 ? -26.797 -2.733 34.203 1.00 91.56 90 GLU A O 1
ATOM 759 N N . LYS A 1 91 ? -25.938 -4.261 32.828 1.00 92.50 91 LYS A N 1
ATOM 760 C CA . LYS A 1 91 ? -24.548 -3.841 33.025 1.00 92.50 91 LYS A CA 1
ATOM 761 C C . LYS A 1 91 ? -24.178 -2.752 32.028 1.00 92.50 91 LYS A C 1
ATOM 763 O O . LYS A 1 91 ? -24.741 -2.637 30.944 1.00 92.50 91 LYS A O 1
ATOM 768 N N . LYS A 1 92 ? -23.131 -1.994 32.364 1.00 90.06 92 LYS A N 1
ATOM 769 C CA . LYS A 1 92 ? -22.550 -0.994 31.463 1.00 90.06 92 LYS A CA 1
ATOM 770 C C . LYS A 1 92 ? -22.149 -1.631 30.125 1.00 90.06 92 LYS A C 1
ATOM 772 O O . LYS A 1 92 ? -21.353 -2.581 30.115 1.00 90.06 92 LYS A O 1
ATOM 777 N N . THR A 1 93 ? -22.677 -1.066 29.044 1.00 88.94 93 THR A N 1
ATOM 778 C CA . THR A 1 93 ? -22.364 -1.397 27.651 1.00 88.94 93 THR A CA 1
ATOM 779 C C . THR A 1 93 ? -21.436 -0.359 27.037 1.00 88.94 93 THR A C 1
ATOM 781 O O . THR A 1 93 ? -21.303 0.763 27.536 1.00 88.94 93 THR A O 1
ATOM 784 N N . LEU A 1 94 ? -20.761 -0.753 25.963 1.00 84.25 94 LEU A N 1
ATOM 785 C CA . LEU A 1 94 ? -19.862 0.113 25.199 1.00 84.25 94 LEU A CA 1
ATOM 786 C C . LEU A 1 94 ? -20.485 0.570 23.869 1.00 84.25 94 LEU A C 1
ATOM 788 O O . LEU A 1 94 ? -19.993 1.519 23.263 1.00 84.25 94 LEU A O 1
ATOM 792 N N . LEU A 1 95 ? -21.573 -0.065 23.423 1.00 84.81 95 LEU A N 1
ATOM 793 C CA . LEU A 1 95 ? -22.390 0.379 22.293 1.00 84.81 95 LEU A CA 1
ATOM 794 C C . LEU A 1 95 ? -23.645 1.126 22.795 1.00 84.81 95 LEU A C 1
ATOM 796 O O . LEU A 1 95 ? -24.146 0.804 23.878 1.00 84.81 95 LEU A O 1
ATOM 800 N N . PRO A 1 96 ? -24.194 2.090 22.023 1.00 79.94 96 PRO A N 1
ATOM 801 C CA . PRO A 1 96 ? -23.778 2.522 20.682 1.00 79.94 96 PRO A CA 1
ATOM 802 C C . PRO A 1 96 ? -22.570 3.476 20.689 1.00 79.94 96 PRO A C 1
ATOM 804 O O . PRO A 1 96 ? -22.454 4.347 21.546 1.00 79.94 96 PRO A O 1
ATOM 807 N N . LEU A 1 97 ? -21.698 3.345 19.684 1.00 79.38 97 LEU A N 1
ATOM 808 C CA . LEU A 1 97 ? -20.552 4.242 19.497 1.00 79.38 97 LEU A CA 1
ATOM 809 C C . LEU A 1 97 ? -21.000 5.675 19.203 1.00 79.38 97 LEU A C 1
ATOM 811 O O . LEU A 1 97 ? -21.933 5.908 18.427 1.00 79.38 97 LEU A O 1
ATOM 815 N N . LYS A 1 98 ? -20.269 6.654 19.734 1.00 80.00 98 LYS A N 1
ATOM 816 C CA . LYS A 1 98 ? -20.495 8.064 19.414 1.00 80.00 98 LYS A CA 1
ATOM 817 C C . LYS A 1 98 ? -19.976 8.369 18.003 1.00 80.00 98 LYS A C 1
ATOM 819 O O . LYS A 1 98 ? -19.008 7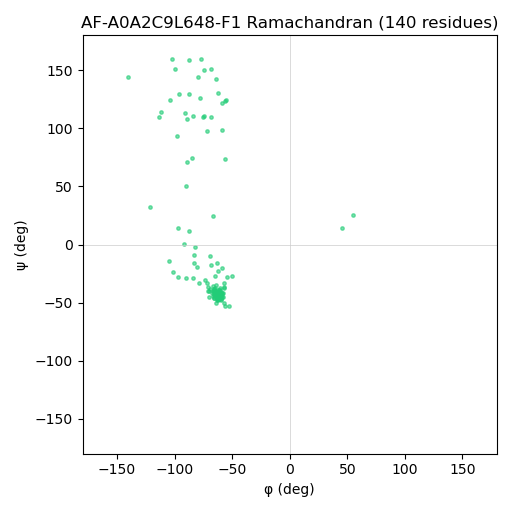.773 17.542 1.00 80.00 98 LYS A O 1
ATOM 824 N N . LYS A 1 99 ? -20.585 9.335 17.300 1.00 75.19 99 LYS A N 1
ATOM 825 C CA . LYS A 1 99 ? -20.285 9.631 15.875 1.00 75.19 99 LYS A CA 1
ATOM 826 C C . LYS A 1 99 ? -18.801 9.901 15.567 1.00 75.19 99 LYS A C 1
ATOM 828 O O . LYS A 1 99 ? -18.376 9.692 14.433 1.00 75.19 99 LYS A O 1
ATOM 833 N N . TYR A 1 100 ? -18.031 10.409 16.532 1.00 73.69 100 TYR A N 1
ATOM 834 C CA . TYR A 1 100 ? -16.588 10.624 16.364 1.00 73.69 100 TYR A CA 1
ATOM 835 C C . TYR A 1 100 ? -15.783 9.327 16.515 1.00 73.69 100 TYR A C 1
ATOM 837 O O . TYR A 1 100 ? -14.807 9.146 15.798 1.00 73.69 100 TYR A O 1
ATOM 845 N N . GLU A 1 101 ? -16.232 8.405 17.367 1.00 71.00 101 GLU A N 1
ATOM 846 C CA . GLU A 1 101 ? -15.607 7.098 17.602 1.00 71.00 101 GLU A CA 1
ATOM 847 C C . GLU A 1 101 ? -15.810 6.187 16.393 1.00 71.00 101 GLU A C 1
ATOM 849 O O . GLU A 1 101 ? -14.899 5.482 15.979 1.00 71.00 101 GLU A O 1
ATOM 854 N N . THR A 1 102 ? -16.970 6.269 15.735 1.00 69.75 102 THR A N 1
ATOM 855 C CA . THR A 1 102 ? -17.277 5.471 14.534 1.00 69.75 102 THR A CA 1
ATOM 856 C C . THR A 1 102 ? -16.300 5.700 13.373 1.00 69.75 102 THR A C 1
ATOM 858 O O . THR A 1 102 ? -16.227 4.870 12.475 1.00 69.75 102 THR A O 1
ATOM 861 N N . LYS A 1 103 ? -15.561 6.819 13.352 1.00 65.88 103 LYS A N 1
ATOM 862 C CA . LYS A 1 103 ? -14.518 7.077 12.342 1.00 65.88 103 LYS A CA 1
ATOM 863 C C . LYS A 1 103 ? -13.197 6.368 12.644 1.00 65.88 103 LYS A C 1
ATOM 865 O O . LYS A 1 103 ? -12.366 6.259 11.750 1.00 65.88 103 LYS A O 1
ATOM 870 N N . GLU A 1 104 ? -12.999 5.961 13.891 1.00 65.69 104 GLU A N 1
ATOM 871 C CA . GLU A 1 104 ? -11.756 5.384 14.402 1.00 65.69 104 GLU A CA 1
ATOM 872 C C . GLU A 1 104 ? -11.833 3.854 14.521 1.00 65.69 104 GLU A C 1
ATOM 874 O O . GLU A 1 104 ? -10.807 3.182 14.479 1.00 65.69 104 GLU A O 1
ATOM 879 N N . PHE A 1 105 ? -13.044 3.297 14.633 1.00 67.06 105 PHE A N 1
ATOM 880 C CA . PHE A 1 105 ? -13.275 1.852 14.644 1.00 67.06 105 PHE A CA 1
ATOM 881 C C . PHE A 1 105 ? -13.437 1.297 13.225 1.00 67.06 105 PHE A C 1
ATOM 883 O O . PHE A 1 105 ? -14.255 1.783 12.440 1.00 67.06 105 PHE A O 1
ATOM 890 N N . ILE A 1 106 ? -12.690 0.235 12.924 1.00 62.66 106 ILE A N 1
ATOM 891 C CA . ILE A 1 106 ? -12.764 -0.488 11.654 1.00 62.66 106 ILE A CA 1
ATOM 892 C C . ILE A 1 106 ? -13.789 -1.610 11.836 1.00 62.66 106 ILE A C 1
ATOM 894 O O . ILE A 1 106 ? -13.601 -2.525 12.640 1.00 62.66 106 ILE A O 1
ATOM 898 N N . ASP A 1 107 ? -14.912 -1.520 11.124 1.00 64.00 107 ASP A N 1
ATOM 899 C CA . ASP A 1 107 ? -15.893 -2.605 11.064 1.00 64.00 107 ASP A CA 1
ATOM 900 C C . ASP A 1 107 ? -15.431 -3.603 9.989 1.00 64.00 107 ASP A C 1
ATOM 902 O O . ASP A 1 107 ? -15.471 -3.252 8.809 1.00 64.00 107 ASP A O 1
ATOM 906 N N . PRO A 1 108 ? -14.995 -4.828 10.344 1.00 63.31 108 PRO A N 1
ATOM 907 C CA . PRO A 1 108 ? -14.501 -5.803 9.369 1.00 63.31 108 PRO A CA 1
ATOM 908 C C . PRO A 1 108 ? -15.577 -6.244 8.363 1.00 63.31 108 PRO A C 1
ATOM 910 O O . PRO A 1 108 ? -15.247 -6.789 7.314 1.00 63.31 108 PRO A O 1
ATOM 913 N N . ALA A 1 109 ? -16.861 -5.994 8.649 1.00 60.53 109 ALA A N 1
ATOM 914 C CA . ALA A 1 109 ? -17.955 -6.225 7.708 1.00 60.53 109 ALA A CA 1
ATOM 915 C C . ALA A 1 109 ? -18.151 -5.070 6.703 1.00 60.53 109 ALA A C 1
ATOM 917 O O . ALA A 1 109 ? -18.938 -5.197 5.764 1.00 60.53 109 ALA A O 1
ATOM 918 N N . GLN A 1 110 ? -17.466 -3.935 6.881 1.00 62.75 110 GLN A N 1
ATOM 919 C CA . GLN A 1 110 ? -17.551 -2.782 5.988 1.00 62.75 110 GLN A CA 1
ATOM 920 C C . GLN A 1 110 ? -16.310 -2.703 5.094 1.00 62.75 110 GLN A C 1
ATOM 922 O O . GLN A 1 110 ? -15.192 -2.553 5.567 1.00 62.75 110 GLN A O 1
ATOM 927 N N . LEU A 1 111 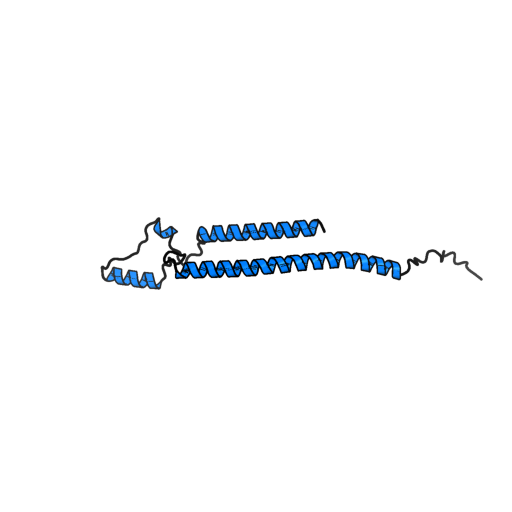? -16.524 -2.676 3.776 1.00 57.78 111 LEU A N 1
ATOM 928 C CA . LEU A 1 111 ? -15.512 -2.451 2.725 1.00 57.78 111 LEU A CA 1
ATOM 929 C C . LEU A 1 111 ? -14.907 -1.026 2.723 1.00 57.78 111 LEU A C 1
ATOM 931 O O . LEU A 1 111 ? -14.477 -0.510 1.690 1.00 57.78 111 LEU A O 1
ATOM 935 N N . LYS A 1 112 ? -14.922 -0.322 3.856 1.00 58.94 112 LYS A N 1
ATOM 936 C CA . LYS A 1 112 ? -14.442 1.056 3.943 1.00 58.94 112 LYS A CA 1
ATOM 937 C C . LYS A 1 112 ? -12.957 1.059 4.269 1.00 58.94 112 LYS A C 1
ATOM 939 O O . LYS A 1 112 ? -12.579 0.825 5.407 1.00 58.94 112 LYS A O 1
ATOM 944 N N . LEU A 1 113 ? -12.147 1.417 3.275 1.00 57.66 113 LEU A N 1
ATOM 945 C CA . LEU A 1 113 ? -10.734 1.719 3.493 1.00 57.66 113 LEU A CA 1
ATOM 946 C C . LEU A 1 113 ? -10.572 2.929 4.419 1.00 57.66 113 LEU A C 1
ATOM 948 O O . LEU A 1 113 ? -11.156 3.998 4.179 1.00 57.66 113 LEU A O 1
ATOM 952 N N . THR A 1 114 ? -9.733 2.770 5.433 1.00 64.88 114 THR A N 1
ATOM 953 C CA . THR A 1 114 ? -9.399 3.800 6.418 1.00 64.88 114 THR A CA 1
ATOM 954 C C . THR A 1 114 ? -8.599 4.925 5.753 1.00 64.88 114 THR A C 1
ATOM 956 O O . THR A 1 114 ? -7.878 4.719 4.777 1.00 64.88 114 THR A O 1
ATOM 959 N N . GLY A 1 115 ? -8.703 6.163 6.254 1.00 62.81 115 GLY A N 1
ATOM 960 C CA . GLY A 1 115 ? -7.984 7.309 5.669 1.00 62.81 115 GLY A CA 1
ATOM 961 C C . GLY A 1 115 ? -6.460 7.113 5.616 1.00 62.81 115 GLY A C 1
ATOM 962 O O . GLY A 1 115 ? -5.811 7.547 4.663 1.00 62.81 115 GLY A O 1
ATOM 963 N N . ALA A 1 116 ? -5.901 6.400 6.597 1.00 65.06 116 ALA A N 1
ATOM 964 C CA . ALA A 1 116 ? -4.497 6.004 6.622 1.00 65.06 116 ALA A CA 1
ATOM 965 C C . ALA A 1 116 ? -4.153 4.998 5.508 1.00 65.06 116 ALA A C 1
ATOM 967 O O . ALA A 1 116 ? -3.174 5.203 4.790 1.00 65.06 116 ALA A O 1
ATOM 968 N N . GLU A 1 117 ? -4.992 3.980 5.293 1.00 67.19 117 GLU A N 1
ATOM 969 C CA . GLU A 1 117 ? -4.829 2.997 4.213 1.00 67.19 117 GLU A CA 1
ATOM 970 C C . GLU A 1 117 ? -4.924 3.660 2.841 1.00 67.19 117 GLU A C 1
ATOM 972 O O . GLU A 1 117 ? -4.107 3.390 1.967 1.00 67.19 117 GLU A O 1
ATOM 977 N N . LYS A 1 118 ? -5.852 4.609 2.662 1.00 69.25 118 LYS A N 1
ATOM 978 C CA . LYS A 1 118 ? -5.955 5.397 1.425 1.00 69.25 118 LYS A CA 1
ATOM 979 C C . LYS A 1 118 ? -4.710 6.237 1.174 1.00 69.25 118 LYS A C 1
ATOM 981 O O . LYS A 1 118 ? -4.258 6.314 0.037 1.00 69.25 118 LYS A O 1
ATOM 986 N N . LYS A 1 119 ? -4.134 6.856 2.210 1.00 71.50 119 LYS A N 1
ATOM 987 C CA . LYS A 1 119 ? -2.886 7.627 2.090 1.00 71.50 119 LYS A CA 1
ATOM 988 C C . LYS A 1 119 ? -1.702 6.720 1.758 1.00 71.50 119 LYS A C 1
ATOM 990 O O . LYS A 1 119 ? -0.863 7.089 0.939 1.00 71.50 119 LYS A O 1
ATOM 995 N N . HIS A 1 120 ? -1.648 5.537 2.365 1.00 75.69 120 HIS A N 1
ATOM 996 C CA . HIS A 1 120 ? -0.621 4.542 2.080 1.00 75.69 120 HIS A CA 1
ATOM 997 C C . HIS A 1 120 ? -0.748 4.006 0.649 1.00 75.69 120 HIS A C 1
ATOM 999 O O . HIS A 1 120 ? 0.236 3.987 -0.086 1.00 75.69 120 HIS A O 1
ATOM 1005 N N . PHE A 1 121 ? -1.965 3.670 0.220 1.00 71.19 121 PHE A N 1
ATOM 1006 C CA . PHE A 1 121 ? -2.280 3.272 -1.147 1.00 71.19 121 PHE A CA 1
ATOM 1007 C C . PHE A 1 121 ? -1.933 4.380 -2.142 1.00 71.19 121 PHE A C 1
ATOM 1009 O O . PHE A 1 121 ? -1.211 4.131 -3.095 1.00 71.19 121 PHE A O 1
ATOM 1016 N N . ALA A 1 122 ? -2.338 5.626 -1.886 1.00 70.50 122 ALA A N 1
ATOM 1017 C CA . ALA A 1 122 ? -1.995 6.767 -2.732 1.00 70.50 122 ALA A CA 1
ATOM 1018 C C . ALA A 1 122 ? -0.476 6.970 -2.834 1.00 70.50 122 ALA A C 1
ATOM 1020 O O . ALA A 1 122 ? 0.046 7.157 -3.929 1.00 70.50 122 ALA A O 1
ATOM 1021 N N . SER A 1 123 ? 0.256 6.876 -1.719 1.00 72.38 123 SER A N 1
ATOM 1022 C CA . SER A 1 123 ? 1.720 6.968 -1.726 1.00 72.38 123 SER A CA 1
ATOM 1023 C C . SER A 1 123 ? 2.369 5.819 -2.502 1.00 72.38 123 SER A C 1
ATOM 1025 O O . SER A 1 123 ? 3.313 6.051 -3.259 1.00 72.38 123 SER A O 1
ATOM 1027 N N . ALA A 1 124 ? 1.862 4.594 -2.352 1.00 78.50 124 ALA A N 1
ATOM 1028 C CA . ALA A 1 124 ? 2.332 3.428 -3.091 1.00 78.50 124 ALA A CA 1
ATOM 1029 C C . ALA A 1 124 ? 2.064 3.569 -4.597 1.00 78.50 124 ALA A C 1
ATOM 1031 O O . ALA A 1 124 ? 2.968 3.346 -5.399 1.00 78.50 124 ALA A O 1
ATOM 1032 N N . THR A 1 125 ? 0.873 4.030 -4.975 1.00 73.62 125 THR A N 1
ATOM 1033 C CA . THR A 1 125 ? 0.480 4.292 -6.364 1.00 73.62 125 THR A CA 1
ATOM 1034 C C . THR A 1 125 ? 1.339 5.382 -6.991 1.00 73.62 125 THR A C 1
ATOM 1036 O O . THR A 1 125 ? 1.845 5.194 -8.091 1.00 73.62 125 THR A O 1
ATOM 1039 N N . VAL A 1 126 ? 1.591 6.490 -6.287 1.00 75.00 126 VAL A N 1
ATOM 1040 C CA . VAL A 1 126 ? 2.480 7.559 -6.776 1.00 75.00 126 VAL A CA 1
ATOM 1041 C C . VAL A 1 126 ? 3.902 7.037 -6.986 1.00 75.00 126 VAL A C 1
ATOM 1043 O O . VAL A 1 126 ? 4.500 7.305 -8.024 1.00 75.00 126 VAL A O 1
ATOM 1046 N N . LYS A 1 127 ? 4.440 6.240 -6.054 1.00 78.56 127 LYS A N 1
ATOM 1047 C CA . LYS A 1 127 ? 5.763 5.614 -6.223 1.00 78.56 127 LYS A CA 1
ATOM 1048 C C . LYS A 1 127 ? 5.806 4.663 -7.421 1.00 78.56 127 LYS A C 1
ATOM 1050 O O . LYS A 1 127 ? 6.807 4.643 -8.132 1.00 78.56 127 LYS A O 1
ATOM 1055 N N . LEU A 1 128 ? 4.740 3.897 -7.651 1.00 76.19 128 LEU A N 1
ATOM 1056 C CA . LEU A 1 128 ? 4.612 3.018 -8.815 1.00 76.19 128 LEU A CA 1
ATOM 1057 C C . LEU A 1 128 ? 4.596 3.819 -10.115 1.00 76.19 128 LEU A C 1
ATOM 1059 O O . LEU A 1 128 ? 5.358 3.510 -11.023 1.00 76.19 128 LEU A O 1
ATOM 1063 N N . LEU A 1 129 ? 3.792 4.880 -10.172 1.00 71.06 129 LEU A N 1
ATOM 1064 C CA . LEU A 1 129 ? 3.697 5.756 -11.335 1.00 71.06 129 LEU A CA 1
ATOM 1065 C C . LEU A 1 129 ? 5.038 6.403 -11.661 1.00 71.06 129 LEU 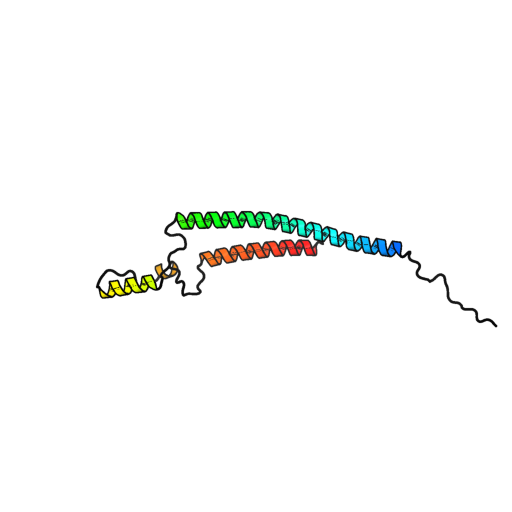A C 1
ATOM 1067 O O . LEU A 1 129 ? 5.459 6.336 -12.806 1.00 71.06 129 LEU A O 1
ATOM 1071 N N . VAL A 1 130 ? 5.745 6.948 -10.667 1.00 76.06 130 VAL A N 1
ATOM 1072 C CA . VAL A 1 130 ? 7.094 7.507 -10.866 1.00 76.06 130 VAL A CA 1
ATOM 1073 C C . VAL A 1 130 ? 8.040 6.453 -11.434 1.00 76.06 130 VAL A C 1
ATOM 1075 O O . VAL A 1 130 ? 8.811 6.738 -12.345 1.00 76.06 130 VAL A O 1
ATOM 1078 N N . ARG A 1 131 ? 7.962 5.216 -10.940 1.00 75.12 131 ARG A N 1
ATOM 1079 C CA . ARG A 1 131 ? 8.823 4.132 -11.411 1.00 75.12 131 ARG A CA 1
ATOM 1080 C C . ARG A 1 131 ? 8.499 3.696 -12.842 1.00 75.12 131 ARG A C 1
ATOM 1082 O O . ARG A 1 131 ? 9.426 3.452 -13.606 1.00 75.12 131 ARG A O 1
ATOM 1089 N N . VAL A 1 132 ? 7.218 3.659 -13.208 1.00 77.12 132 VAL A N 1
ATOM 1090 C CA . VAL A 1 132 ? 6.759 3.411 -14.585 1.00 77.12 132 VAL A CA 1
ATOM 1091 C C . VAL A 1 132 ? 7.179 4.554 -15.510 1.00 77.12 132 VAL A C 1
ATOM 1093 O O . VAL A 1 132 ? 7.599 4.323 -16.639 1.00 77.12 132 VAL A O 1
ATOM 1096 N N . PHE A 1 133 ? 7.122 5.790 -15.019 1.00 74.69 133 PHE A N 1
ATOM 1097 C CA . PHE A 1 133 ? 7.521 6.968 -15.777 1.00 74.69 133 PHE A CA 1
ATOM 1098 C C . PHE A 1 133 ? 9.018 6.955 -16.086 1.00 74.69 133 PHE A C 1
ATOM 1100 O O . PHE A 1 133 ? 9.415 7.168 -17.225 1.00 74.69 133 PHE A O 1
ATOM 1107 N N . ILE A 1 134 ? 9.848 6.622 -15.095 1.00 74.50 134 ILE A N 1
ATOM 1108 C CA . ILE A 1 134 ? 11.291 6.449 -15.291 1.00 74.50 134 ILE A CA 1
ATOM 1109 C C . ILE A 1 134 ? 11.559 5.316 -16.290 1.00 74.50 134 ILE A C 1
ATOM 1111 O O . ILE A 1 134 ? 12.353 5.507 -17.205 1.00 74.50 134 ILE A O 1
ATOM 1115 N N . SER A 1 135 ? 10.868 4.173 -16.183 1.00 72.75 135 SER A N 1
ATOM 1116 C CA . SER A 1 135 ? 11.040 3.089 -17.161 1.00 72.75 135 SER A CA 1
ATOM 1117 C C . SER A 1 135 ? 10.602 3.479 -18.573 1.00 72.75 135 SER A C 1
ATOM 1119 O O . SER A 1 135 ? 11.236 3.064 -19.535 1.00 72.75 135 SER A O 1
ATOM 1121 N N . ALA A 1 136 ? 9.555 4.295 -18.710 1.00 73.69 136 ALA A N 1
ATOM 1122 C CA . ALA A 1 136 ? 9.076 4.765 -20.005 1.00 73.69 136 ALA A CA 1
ATOM 1123 C C . ALA A 1 136 ? 10.037 5.777 -20.644 1.00 73.69 136 ALA A C 1
ATOM 1125 O O . ALA A 1 136 ? 10.279 5.696 -21.841 1.00 73.69 136 ALA A O 1
ATOM 1126 N N . ILE A 1 137 ? 10.615 6.692 -19.855 1.00 73.81 137 ILE A N 1
ATOM 1127 C CA . ILE A 1 137 ? 11.626 7.648 -20.337 1.00 73.81 137 ILE A CA 1
ATOM 1128 C C . ILE A 1 137 ? 12.859 6.906 -20.843 1.00 73.81 137 ILE A C 1
ATOM 1130 O O . ILE A 1 137 ? 13.350 7.220 -21.919 1.00 73.81 137 ILE A O 1
ATOM 1134 N N . ILE A 1 138 ? 13.331 5.907 -20.095 1.00 71.12 138 ILE A N 1
ATOM 1135 C CA . ILE A 1 138 ? 14.479 5.101 -20.512 1.00 71.12 138 ILE A CA 1
ATOM 1136 C C . ILE A 1 138 ? 14.153 4.361 -21.816 1.00 71.12 138 ILE A C 1
ATOM 1138 O O . ILE A 1 138 ? 14.911 4.465 -22.763 1.00 71.12 138 ILE A O 1
ATOM 1142 N N . CYS A 1 139 ? 12.983 3.722 -21.909 1.00 70.19 139 CYS A N 1
ATOM 1143 C CA . CYS A 1 139 ? 12.569 2.983 -23.106 1.00 70.19 139 CYS A CA 1
ATOM 1144 C C . CYS A 1 139 ? 12.279 3.868 -24.335 1.00 70.19 139 CYS A C 1
ATOM 1146 O O . CYS A 1 139 ? 12.159 3.347 -25.436 1.00 70.19 139 CYS A O 1
ATOM 1148 N N . TYR A 1 140 ? 12.077 5.172 -24.135 1.00 73.19 140 TYR A N 1
ATOM 1149 C CA . TYR A 1 140 ? 11.902 6.163 -25.200 1.00 73.19 140 TYR A CA 1
ATOM 1150 C C . TYR A 1 140 ? 13.233 6.784 -25.646 1.00 73.19 140 TYR A C 1
ATOM 1152 O O . TYR A 1 140 ? 13.342 7.272 -26.768 1.00 73.19 140 TYR A O 1
ATOM 1160 N N . MET A 1 141 ? 14.211 6.852 -24.738 1.00 61.81 141 MET A N 1
ATOM 1161 C CA . MET A 1 141 ? 15.557 7.357 -25.023 1.00 61.81 141 MET A CA 1
ATOM 1162 C C . MET A 1 141 ? 16.479 6.298 -25.643 1.00 61.81 141 MET A C 1
ATOM 1164 O O . MET A 1 141 ? 17.519 6.666 -26.188 1.00 61.81 141 MET A O 1
ATOM 1168 N N . ASP A 1 142 ? 16.088 5.033 -25.534 1.00 46.47 142 ASP A N 1
ATOM 1169 C CA . ASP A 1 142 ? 16.628 3.856 -26.219 1.00 46.47 142 ASP A CA 1
ATOM 1170 C C . ASP A 1 142 ? 15.939 3.614 -27.576 1.00 46.47 142 ASP A C 1
ATOM 1172 O O . ASP A 1 142 ? 16.614 3.106 -28.502 1.00 46.47 142 ASP A O 1
#

Solvent-accessible surface area (backbone atoms only — not comparable to full-atom values): 8563 Å² total; per-residue (Å²): 140,80,85,81,78,87,62,75,74,84,70,61,85,72,68,56,68,64,58,57,48,49,54,52,49,51,57,50,47,56,56,49,52,52,51,52,50,51,52,51,50,51,53,54,54,48,54,55,47,52,54,51,51,54,52,51,50,50,56,49,53,51,41,57,76,72,35,90,82,46,96,64,52,64,67,48,72,68,55,54,51,52,40,52,53,33,46,76,67,76,41,91,56,81,72,83,71,52,84,74,52,58,76,69,43,50,48,87,90,50,94,71,78,47,74,66,54,50,51,52,48,51,52,51,50,52,54,49,50,52,52,51,49,53,53,50,53,52,65,69,76,104

pLDDT: mean 75.23, std 11.16, range [42.53, 95.5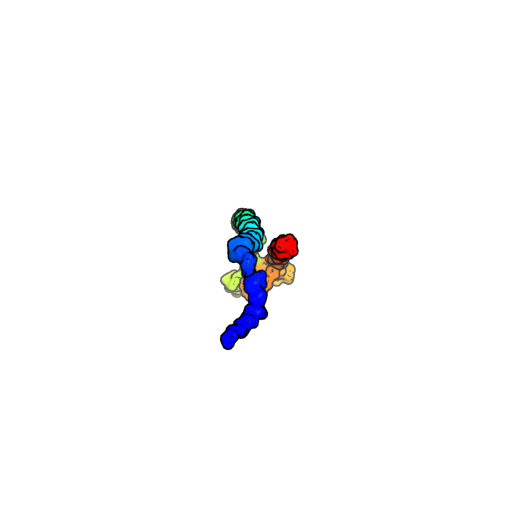6]

Secondary structure (DSSP, 8-state):
--------GGGS----HHHHHHHHHHHHHHHHHHHHHHHHHHHHHHHHHHHHHHHHHHHHHHHHHH-TTSS--B--HHHHHHHHHHHHTTPPP-PSPPTTGGGTSB-TTS----HHHHHHHHHHHHHHHHHHHHHHHHHHH-

Foldseek 3Di:
DDDDPPDPPVPPPPPPVVVVVVVVVVVVVVVVVLVVVVVVVVVVVVVVVVVVVVVVVVVLVVCVVPPPLRPPQEDDPVNVVVQVVCVVVVHDHPDDDDPVVVLSYDYPVDPDDHPVNVVVVVVVVVVVVVVVVVVVVSVVVD

Sequence (142 aa):
MQYKIVGDLDALDYTPVEEMRQAAIHEVSAKTDLLRFLFSLVAQILTFVFLLVFKSAYDYNKKYLTDLNFDNKYITPYYRHIDARRHAEEKKTLLPLKKYETKEFIDPAQLKLTGAEKKHFASATVKLLVRVFISAIICYMD

InterPro domains:
  IPR012858 Dendritic cell-specific transmembrane protein-like [PF07782] (70-142)
  IPR051856 Cell Surface Receptor and E3 Ligase Protein [PTHR21041] (15-142)

Nearest PDB structures (foldseek):
  8ppl-assembly1_I8  TM=3.562E-01  e=9.973E+00  Homo sapiens

Organism: Biomphalaria glabrata (NCBI:txid6526)

Mean predicted aligned error: 15.35 Å

Radius of gyration: 34.1 Å; Cα contacts (8 Å, |Δi|>4): 32; chains: 1; bounding box: 58×30×117 Å